Protein AF-C9A7L5-F1 (afdb_monomer)

Mean predicted aligned error: 5.77 Å

pLDDT: mean 88.62, std 13.52, range [36.41, 98.12]

Organism: NCBI:txid565655

Structure (mmCIF, N/CA/C/O backbone):
data_AF-C9A7L5-F1
#
_entry.id   AF-C9A7L5-F1
#
loop_
_atom_site.group_PDB
_atom_site.id
_atom_site.type_symbol
_atom_site.label_atom_id
_atom_site.label_alt_id
_atom_site.label_comp_id
_atom_site.label_asym_id
_atom_site.label_entity_id
_atom_site.label_seq_id
_atom_site.pdbx_PDB_ins_code
_atom_site.Cartn_x
_atom_site.Cartn_y
_atom_site.Cartn_z
_atom_site.occupancy
_atom_site.B_iso_or_equiv
_atom_site.auth_seq_id
_atom_site.auth_comp_id
_atom_site.auth_asym_id
_atom_site.auth_atom_id
_atom_site.pdbx_PDB_model_num
ATOM 1 N N . MET A 1 1 ? 34.795 -0.415 -15.753 1.00 44.56 1 MET A N 1
ATOM 2 C CA . MET A 1 1 ? 33.541 0.348 -15.902 1.00 44.56 1 MET A CA 1
ATOM 3 C C . MET A 1 1 ? 32.866 0.374 -14.546 1.00 44.56 1 MET A C 1
ATOM 5 O O . MET A 1 1 ? 32.638 -0.695 -13.999 1.00 44.56 1 MET A O 1
ATOM 9 N N . LEU A 1 2 ? 32.650 1.555 -13.963 1.00 45.19 2 LEU A N 1
ATOM 10 C CA . LEU A 1 2 ? 31.805 1.682 -12.774 1.00 45.19 2 LEU A CA 1
ATOM 11 C C . LEU A 1 2 ? 30.365 1.428 -13.227 1.00 45.19 2 LEU A C 1
ATOM 13 O O . LEU A 1 2 ? 29.846 2.186 -14.036 1.00 45.19 2 LEU A O 1
ATOM 17 N N . GLN A 1 3 ? 29.769 0.327 -12.772 1.00 53.31 3 GLN A N 1
ATOM 18 C CA . GLN A 1 3 ? 28.349 0.057 -12.981 1.00 53.31 3 GLN A CA 1
ATOM 19 C C . GLN A 1 3 ? 27.554 1.039 -12.121 1.00 53.31 3 GLN A C 1
ATOM 21 O O . GLN A 1 3 ? 27.543 0.937 -10.892 1.00 53.31 3 GLN A O 1
ATOM 26 N N . THR A 1 4 ? 26.930 2.023 -12.757 1.00 58.59 4 THR A N 1
ATOM 27 C CA . THR A 1 4 ? 26.018 2.941 -12.082 1.00 58.59 4 THR A CA 1
ATOM 28 C C . THR A 1 4 ? 24.679 2.231 -11.947 1.00 58.59 4 THR A C 1
ATOM 30 O O . THR A 1 4 ? 23.991 2.019 -12.936 1.00 58.59 4 THR A O 1
ATOM 33 N N . ARG A 1 5 ? 24.328 1.806 -10.730 1.00 66.19 5 ARG A N 1
ATOM 34 C CA . ARG A 1 5 ? 22.991 1.266 -10.451 1.00 66.19 5 ARG A CA 1
ATOM 35 C C . ARG A 1 5 ? 21.957 2.370 -10.655 1.00 66.19 5 ARG A C 1
ATOM 37 O O . ARG A 1 5 ? 22.176 3.485 -10.175 1.00 66.19 5 ARG A O 1
ATOM 44 N N . ILE A 1 6 ? 20.825 2.043 -11.276 1.00 72.00 6 ILE A N 1
ATOM 45 C CA . ILE A 1 6 ? 19.675 2.951 -11.321 1.00 72.00 6 ILE A CA 1
ATOM 46 C C . ILE A 1 6 ? 19.245 3.261 -9.879 1.00 72.00 6 ILE A C 1
ATOM 48 O O . ILE A 1 6 ? 19.085 2.360 -9.049 1.00 72.00 6 ILE A O 1
ATOM 52 N N . ASN A 1 7 ? 19.121 4.550 -9.560 1.00 74.19 7 ASN A N 1
ATOM 53 C CA . ASN A 1 7 ? 18.724 5.018 -8.239 1.00 74.19 7 ASN A CA 1
ATOM 54 C C . ASN A 1 7 ? 17.249 5.431 -8.245 1.00 74.19 7 ASN A C 1
ATOM 56 O O . ASN A 1 7 ? 16.919 6.545 -8.639 1.00 74.19 7 ASN A O 1
ATOM 60 N N . PHE A 1 8 ? 16.390 4.560 -7.718 1.00 74.75 8 PHE A N 1
ATOM 61 C CA . PHE A 1 8 ? 14.945 4.799 -7.656 1.00 74.75 8 PHE A CA 1
ATOM 62 C C . PHE A 1 8 ? 14.485 5.683 -6.487 1.00 74.75 8 PHE A C 1
ATOM 64 O O . PHE A 1 8 ? 13.286 5.868 -6.284 1.00 74.75 8 PHE A O 1
ATOM 71 N N . SER A 1 9 ? 15.403 6.206 -5.665 1.00 67.81 9 SER A N 1
ATOM 72 C CA . SER A 1 9 ? 15.031 6.950 -4.448 1.00 67.81 9 SER A CA 1
ATOM 73 C C . SER A 1 9 ? 14.181 8.190 -4.727 1.00 67.81 9 SER A C 1
ATOM 75 O O . SER A 1 9 ? 13.268 8.454 -3.955 1.00 67.81 9 SER A O 1
ATOM 77 N N . GLY A 1 10 ? 14.424 8.895 -5.837 1.00 66.00 10 GLY A N 1
ATOM 78 C CA . GLY A 1 10 ? 13.667 10.094 -6.219 1.00 66.00 10 GLY A CA 1
ATOM 79 C C . GLY A 1 10 ? 12.304 9.824 -6.863 1.00 66.00 10 GLY A C 1
ATOM 80 O O . GLY A 1 10 ? 11.550 10.762 -7.081 1.00 66.00 10 GLY A O 1
ATOM 81 N N . GLN A 1 11 ? 11.991 8.568 -7.186 1.00 79.81 11 GLN A N 1
ATOM 82 C CA . GLN A 1 11 ? 10.751 8.187 -7.876 1.00 79.81 11 GLN A CA 1
ATOM 83 C C . GLN A 1 11 ? 9.743 7.509 -6.942 1.00 79.81 11 GLN A C 1
ATOM 85 O O . GLN A 1 11 ? 8.582 7.331 -7.290 1.00 79.81 11 GLN A O 1
ATOM 90 N N . LYS A 1 12 ? 10.176 7.128 -5.737 1.00 85.69 12 LYS A N 1
ATOM 91 C CA . LYS A 1 12 ? 9.281 6.639 -4.691 1.00 85.69 12 LYS A CA 1
ATOM 92 C C . LYS A 1 12 ? 8.593 7.840 -4.062 1.00 85.69 12 LYS A C 1
ATOM 94 O O . LYS A 1 12 ? 9.276 8.701 -3.518 1.00 85.69 12 LYS A O 1
ATOM 99 N N . ASN A 1 13 ? 7.270 7.872 -4.116 1.00 92.69 13 ASN A N 1
ATOM 100 C CA . ASN A 1 13 ? 6.437 9.003 -3.695 1.00 92.69 13 ASN A CA 1
ATOM 101 C C . ASN A 1 13 ? 5.600 8.710 -2.435 1.00 92.69 13 ASN A C 1
ATOM 103 O O . ASN A 1 13 ? 4.934 9.606 -1.931 1.00 92.69 13 ASN A O 1
ATOM 107 N N . ALA A 1 14 ? 5.650 7.486 -1.900 1.00 95.69 14 ALA A N 1
ATOM 108 C CA . ALA A 1 14 ? 4.923 7.099 -0.693 1.00 95.69 14 ALA A CA 1
ATOM 109 C C . ALA A 1 14 ? 5.776 6.229 0.238 1.00 95.69 14 ALA A C 1
ATOM 111 O O . ALA A 1 14 ? 6.844 5.718 -0.137 1.00 95.69 14 ALA A O 1
ATOM 112 N N . THR A 1 15 ? 5.284 6.040 1.460 1.00 96.00 15 THR A N 1
ATOM 113 C CA . THR A 1 15 ? 5.840 5.111 2.445 1.00 96.00 15 THR A CA 1
ATOM 114 C C . THR A 1 15 ? 4.825 4.022 2.752 1.00 96.00 15 THR A C 1
ATOM 116 O O . THR A 1 15 ? 3.686 4.302 3.111 1.00 96.00 15 THR A O 1
ATOM 119 N N . MET A 1 16 ? 5.255 2.764 2.667 1.00 96.94 16 MET A N 1
ATOM 120 C CA . MET A 1 16 ? 4.502 1.642 3.213 1.00 96.94 16 MET A CA 1
ATOM 121 C C . MET A 1 16 ? 4.956 1.388 4.651 1.00 96.94 16 MET A C 1
ATOM 123 O O . MET A 1 16 ? 6.113 1.022 4.881 1.00 96.94 16 MET A O 1
ATOM 127 N N . LEU A 1 17 ? 4.046 1.564 5.605 1.00 97.56 17 LEU A N 1
ATOM 128 C CA . LEU A 1 17 ? 4.220 1.238 7.016 1.00 97.56 17 LEU A CA 1
ATOM 129 C C . LEU A 1 17 ? 3.598 -0.124 7.316 1.00 97.56 17 LEU A C 1
ATOM 131 O O . LEU A 1 17 ? 2.382 -0.283 7.273 1.00 97.56 17 LEU A O 1
ATOM 135 N N . THR A 1 18 ? 4.418 -1.110 7.664 1.00 97.62 18 THR A N 1
ATOM 136 C CA . THR A 1 18 ? 3.933 -2.396 8.175 1.00 97.62 18 THR A CA 1
ATOM 137 C C . THR A 1 18 ? 3.841 -2.307 9.692 1.00 97.62 18 THR A C 1
ATOM 139 O O . THR A 1 18 ? 4.867 -2.249 10.374 1.00 97.62 18 THR A O 1
ATOM 142 N N . VAL A 1 19 ? 2.616 -2.286 10.215 1.00 98.12 19 VAL A N 1
ATOM 143 C CA . VAL A 1 19 ? 2.301 -2.113 11.636 1.00 98.12 19 VAL A CA 1
ATOM 144 C C . VAL A 1 19 ? 1.793 -3.428 12.205 1.00 98.12 19 VAL A C 1
ATOM 146 O O . VAL A 1 19 ? 0.826 -4.005 11.706 1.00 98.12 19 VAL A O 1
ATOM 149 N N . ARG A 1 20 ? 2.422 -3.885 13.287 1.00 98.06 20 ARG A N 1
ATOM 150 C CA . ARG A 1 20 ? 1.998 -5.062 14.043 1.00 98.06 20 ARG A CA 1
ATOM 151 C C . ARG A 1 20 ? 1.413 -4.616 15.376 1.00 98.06 20 ARG A C 1
ATOM 153 O O . ARG A 1 20 ? 2.062 -3.893 16.134 1.00 98.06 20 ARG A O 1
ATOM 160 N N . PHE A 1 21 ? 0.201 -5.060 15.672 1.00 97.75 21 PHE A N 1
ATOM 161 C CA . PHE A 1 21 ? -0.548 -4.636 16.851 1.00 97.75 21 PHE A CA 1
ATOM 162 C C . PHE A 1 21 ? -1.319 -5.802 17.465 1.00 97.75 21 PHE A C 1
ATOM 164 O O . PHE A 1 21 ? -1.676 -6.763 16.786 1.00 97.75 21 PHE A O 1
ATOM 171 N N . PHE A 1 22 ? -1.580 -5.721 18.761 1.00 97.56 22 PHE A N 1
ATOM 172 C CA . PHE A 1 22 ? -2.492 -6.617 19.456 1.00 97.56 22 PHE A CA 1
ATOM 173 C C . PHE A 1 22 ? -3.899 -6.017 19.445 1.00 97.56 22 PHE A C 1
ATOM 175 O O . PHE A 1 22 ? -4.066 -4.856 19.815 1.00 97.56 22 PHE A O 1
ATOM 182 N N . SER A 1 23 ? -4.904 -6.785 19.026 1.00 95.94 23 SER A N 1
ATOM 183 C CA . SER A 1 23 ? -6.311 -6.387 19.107 1.00 95.94 23 SER A CA 1
ATOM 184 C C . SER A 1 23 ? -6.955 -7.002 20.341 1.00 95.94 23 SER A C 1
ATOM 186 O O . SER A 1 23 ? -7.025 -8.227 20.451 1.00 95.94 23 SER A O 1
ATOM 188 N N . ASN A 1 24 ? -7.477 -6.164 21.240 1.00 93.00 24 ASN A N 1
ATOM 189 C CA . ASN A 1 24 ? -8.191 -6.641 22.427 1.00 93.00 24 ASN A CA 1
ATOM 190 C C . ASN A 1 24 ? -9.518 -7.316 22.042 1.00 93.00 24 ASN A C 1
ATOM 192 O O . ASN A 1 24 ? -9.919 -8.288 22.675 1.00 93.00 24 ASN A O 1
ATOM 196 N N . LYS A 1 25 ? -10.158 -6.849 20.960 1.00 91.19 25 LYS A N 1
ATOM 197 C CA . LYS A 1 25 ? -11.437 -7.374 20.457 1.00 91.19 25 LYS A CA 1
ATOM 198 C C . LYS A 1 25 ? -11.343 -8.833 20.024 1.00 91.19 25 LYS A C 1
ATOM 200 O O . LYS A 1 25 ? -12.218 -9.631 20.340 1.00 91.19 25 LYS A O 1
ATOM 205 N N . THR A 1 26 ? -10.288 -9.179 19.289 1.00 92.44 26 THR A N 1
ATOM 206 C CA . THR A 1 26 ? -10.071 -10.544 18.784 1.00 92.44 26 THR A CA 1
ATOM 207 C C . THR A 1 26 ? -9.040 -11.321 19.600 1.00 92.44 26 THR A C 1
ATOM 209 O O . THR A 1 26 ? -8.752 -12.468 19.269 1.00 92.44 26 THR 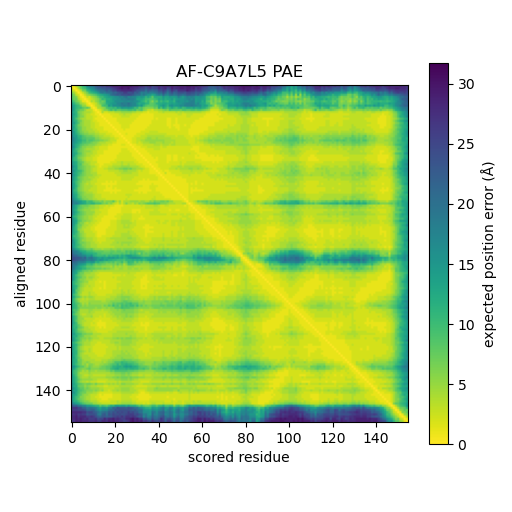A O 1
ATOM 212 N N . ASN A 1 27 ? -8.467 -10.706 20.641 1.00 95.06 27 ASN A N 1
ATOM 213 C CA . ASN A 1 27 ? -7.434 -11.270 21.510 1.00 95.06 27 ASN A CA 1
ATOM 214 C C . ASN A 1 27 ? -6.266 -11.908 20.727 1.00 95.06 27 ASN A C 1
ATOM 216 O O . ASN A 1 27 ? -5.846 -13.031 21.008 1.00 95.06 27 ASN A O 1
ATOM 220 N N . THR A 1 28 ? -5.772 -11.218 19.694 1.00 97.06 28 THR A N 1
ATOM 221 C CA . THR A 1 28 ? -4.725 -11.743 18.801 1.00 97.06 28 THR A CA 1
ATOM 222 C C . THR A 1 28 ? -3.807 -10.644 18.279 1.00 97.06 28 THR A C 1
ATOM 224 O O . THR A 1 28 ? -4.149 -9.460 18.316 1.00 97.06 28 THR A O 1
ATOM 227 N N . ILE A 1 29 ? -2.642 -11.041 17.767 1.00 97.19 29 ILE A N 1
ATOM 228 C CA . ILE A 1 29 ? -1.705 -10.137 17.099 1.00 97.19 29 ILE A CA 1
ATOM 229 C C . ILE A 1 29 ? -1.999 -10.132 15.601 1.00 97.19 29 ILE A C 1
ATOM 231 O O . ILE A 1 29 ? -2.031 -11.185 14.967 1.00 97.19 29 ILE A O 1
ATOM 235 N N . LEU A 1 30 ? -2.166 -8.938 15.044 1.00 96.56 30 LEU A N 1
ATOM 236 C CA . LEU A 1 30 ? -2.440 -8.693 13.634 1.00 96.56 30 LEU A CA 1
ATOM 237 C C . LEU A 1 30 ? -1.337 -7.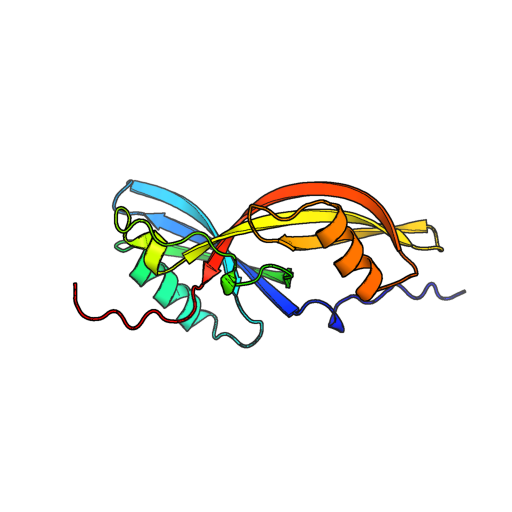828 13.015 1.00 96.56 30 LEU A C 1
ATOM 239 O O . LEU A 1 30 ? -0.601 -7.128 13.715 1.00 96.56 30 LEU A O 1
ATOM 243 N N . GLU A 1 31 ? -1.237 -7.888 11.690 1.00 96.50 31 GLU A N 1
ATOM 244 C CA . GLU A 1 31 ? -0.361 -7.046 10.877 1.00 96.50 31 GLU A CA 1
ATOM 245 C C . GLU A 1 31 ? -1.186 -6.338 9.797 1.00 96.50 31 GLU A C 1
ATOM 247 O O . GLU A 1 31 ? -2.063 -6.940 9.163 1.00 96.50 31 GLU A O 1
ATOM 252 N N . ARG A 1 32 ? -0.899 -5.052 9.589 1.00 96.31 32 ARG A N 1
ATOM 253 C CA . ARG A 1 32 ? -1.472 -4.247 8.507 1.00 96.31 32 ARG A CA 1
ATOM 254 C C . ARG A 1 32 ? -0.405 -3.420 7.813 1.00 96.31 32 ARG A C 1
ATOM 256 O O . ARG A 1 32 ? 0.537 -2.956 8.451 1.00 96.31 32 ARG A O 1
ATOM 263 N N . ASN A 1 33 ? -0.570 -3.243 6.506 1.00 97.94 33 ASN A N 1
ATOM 264 C CA . ASN A 1 33 ? 0.285 -2.391 5.688 1.00 97.94 33 ASN A CA 1
ATOM 265 C C . ASN A 1 33 ? -0.488 -1.116 5.371 1.00 97.94 33 ASN A C 1
ATOM 267 O O . ASN A 1 33 ? -1.558 -1.186 4.776 1.00 97.94 33 ASN A O 1
ATOM 271 N N . LEU A 1 34 ? 0.047 0.026 5.775 1.00 97.69 34 LEU A N 1
ATOM 272 C CA . LEU A 1 34 ? -0.540 1.336 5.531 1.00 97.69 34 LEU A CA 1
ATOM 273 C C . LEU A 1 34 ? 0.285 2.060 4.478 1.00 97.69 34 LEU A C 1
ATOM 275 O O . LEU A 1 34 ? 1.513 2.041 4.552 1.00 97.69 34 LEU A O 1
ATOM 279 N N . ILE A 1 35 ? -0.378 2.704 3.531 1.00 97.38 35 ILE A N 1
ATOM 280 C CA . ILE A 1 35 ? 0.245 3.565 2.531 1.00 97.38 35 ILE A CA 1
ATOM 281 C C . ILE A 1 35 ? -0.010 5.002 2.949 1.00 97.38 35 ILE A C 1
ATOM 283 O O . ILE A 1 35 ? -1.159 5.417 3.106 1.00 97.38 35 ILE A O 1
ATOM 287 N N . VAL A 1 36 ? 1.078 5.726 3.186 1.00 95.56 36 VAL A N 1
ATOM 288 C CA . VAL A 1 36 ? 1.062 7.095 3.703 1.00 95.56 36 VAL A CA 1
ATOM 289 C C . VAL A 1 36 ? 2.005 7.980 2.908 1.00 95.56 36 VAL A C 1
ATOM 291 O O . VAL A 1 36 ? 2.930 7.484 2.246 1.00 95.56 36 VAL A O 1
ATOM 294 N N . ASP A 1 37 ? 1.779 9.285 2.984 1.00 93.25 37 ASP A N 1
ATOM 295 C CA . ASP A 1 37 ? 2.632 10.252 2.312 1.00 93.25 37 ASP A CA 1
ATOM 296 C C . ASP A 1 37 ? 4.004 10.279 3.019 1.00 93.25 37 ASP A C 1
ATOM 298 O O . ASP A 1 37 ? 4.134 9.963 4.203 1.00 93.25 37 ASP A O 1
ATOM 302 N N . GLN A 1 38 ? 5.083 10.591 2.296 1.00 91.19 38 GLN A N 1
ATOM 303 C CA . GLN A 1 38 ? 6.442 10.518 2.869 1.00 91.19 38 GLN A CA 1
ATOM 304 C C . GLN A 1 38 ? 6.696 11.534 3.985 1.00 91.19 38 GLN A C 1
ATOM 306 O O . GLN A 1 38 ? 7.529 11.290 4.858 1.00 91.19 38 GLN A O 1
ATOM 311 N N . GLU A 1 39 ? 5.956 12.638 3.947 1.00 90.44 39 GLU A N 1
ATOM 312 C CA . GLU A 1 39 ? 6.029 13.728 4.916 1.00 90.44 39 GLU A CA 1
ATOM 313 C C . GLU A 1 39 ? 5.078 13.525 6.105 1.00 90.44 39 GLU A C 1
ATOM 315 O O . GLU A 1 39 ? 5.106 14.319 7.046 1.00 90.44 39 GLU A O 1
ATOM 320 N N . ASP A 1 40 ? 4.244 12.476 6.088 1.00 91.50 40 ASP A N 1
ATOM 321 C CA . ASP A 1 40 ? 3.321 12.206 7.187 1.00 91.50 40 ASP A CA 1
ATOM 322 C C . ASP A 1 40 ? 4.088 11.907 8.480 1.00 91.50 40 ASP A C 1
ATOM 324 O O . ASP A 1 40 ? 5.007 11.077 8.536 1.00 91.50 40 ASP A O 1
ATOM 328 N N . ASP A 1 41 ? 3.660 12.555 9.566 1.00 93.25 41 ASP A N 1
ATOM 329 C CA . ASP A 1 41 ? 4.171 12.238 10.889 1.00 93.25 41 ASP A CA 1
ATOM 330 C C . ASP A 1 41 ? 3.752 10.818 11.286 1.00 93.25 41 ASP A C 1
ATOM 332 O O . ASP A 1 41 ? 2.571 10.468 11.363 1.00 93.25 41 ASP A O 1
ATOM 336 N N . ARG A 1 42 ? 4.755 9.990 11.583 1.00 92.69 42 ARG A N 1
ATOM 337 C CA . ARG A 1 42 ? 4.548 8.568 11.866 1.00 92.69 42 ARG A CA 1
ATOM 338 C C . ARG A 1 42 ? 3.662 8.354 13.085 1.00 92.69 42 ARG A C 1
ATOM 340 O O . ARG A 1 42 ? 2.846 7.439 13.061 1.00 92.69 42 ARG A O 1
ATOM 347 N N . GLN A 1 43 ? 3.813 9.155 14.141 1.00 94.06 43 GLN A N 1
ATOM 348 C CA . GLN A 1 43 ? 3.002 8.976 15.346 1.00 94.06 43 GLN A CA 1
ATOM 349 C C . GLN A 1 43 ? 1.534 9.294 15.054 1.00 94.06 43 GLN A C 1
ATOM 351 O O . GLN A 1 43 ? 0.663 8.502 15.400 1.00 94.06 43 GLN A O 1
ATOM 356 N N . SER A 1 44 ? 1.278 10.370 14.314 1.00 94.19 44 SER A N 1
ATOM 357 C CA . SER A 1 44 ? -0.064 10.769 13.883 1.00 94.19 44 SER A CA 1
ATOM 358 C C . SER A 1 44 ? -0.755 9.685 13.046 1.00 94.19 44 SER A C 1
ATOM 360 O O . SER A 1 44 ? -1.933 9.396 13.253 1.00 94.19 44 SER A O 1
ATOM 362 N N . VAL A 1 45 ? -0.023 9.015 12.146 1.00 95.19 45 VAL A N 1
ATOM 363 C CA . VAL A 1 45 ? -0.541 7.863 11.381 1.00 95.19 45 VAL A CA 1
ATOM 364 C C . VAL A 1 45 ? -0.919 6.697 12.299 1.00 95.19 45 VAL A C 1
ATOM 366 O O . VAL A 1 45 ? -1.966 6.071 12.120 1.00 95.19 45 VAL A O 1
ATOM 369 N N . LEU A 1 46 ? -0.063 6.372 13.269 1.00 95.88 46 LEU A N 1
ATOM 370 C CA . LEU A 1 46 ? -0.293 5.273 14.208 1.00 95.88 46 LEU A CA 1
ATOM 371 C C . LEU A 1 46 ? -1.481 5.559 15.137 1.00 95.88 46 LEU A C 1
ATOM 373 O O . LEU A 1 46 ? -2.279 4.656 15.398 1.00 95.88 46 LEU A O 1
ATOM 377 N N . ASP A 1 47 ? -1.634 6.806 15.574 1.00 94.06 47 ASP A N 1
ATOM 378 C CA . ASP A 1 47 ? -2.773 7.253 16.375 1.00 94.06 47 ASP A CA 1
ATOM 379 C C . ASP A 1 47 ? -4.074 7.161 15.562 1.00 94.06 47 ASP A C 1
ATOM 381 O O . ASP A 1 47 ? -5.065 6.610 16.046 1.00 94.06 47 ASP A O 1
ATOM 385 N N . TYR A 1 48 ? -4.053 7.577 14.289 1.00 94.06 48 TYR A N 1
ATOM 386 C CA . TYR A 1 48 ? -5.189 7.433 13.372 1.00 94.06 48 TYR A CA 1
ATOM 387 C C . TYR A 1 48 ? -5.564 5.960 13.132 1.00 94.06 48 TYR A C 1
ATOM 389 O O . TYR A 1 48 ? -6.744 5.595 13.149 1.00 94.06 48 TYR A O 1
ATOM 397 N N . LEU A 1 49 ? -4.574 5.069 12.980 1.00 95.06 49 LEU A N 1
ATOM 398 C CA . LEU A 1 49 ? -4.817 3.625 12.916 1.00 95.06 49 LEU A CA 1
ATOM 399 C C . LEU A 1 49 ? -5.509 3.128 14.194 1.00 95.06 49 LEU A C 1
ATOM 401 O O . LEU A 1 49 ? -6.513 2.413 14.109 1.00 95.06 49 LEU A O 1
ATOM 405 N N . ALA A 1 50 ? -4.997 3.505 15.367 1.00 93.38 50 ALA A N 1
ATOM 406 C CA . ALA A 1 50 ? -5.561 3.098 16.649 1.00 93.38 50 ALA A CA 1
ATOM 407 C C . ALA A 1 50 ? -6.998 3.601 16.838 1.00 93.38 50 ALA A C 1
ATOM 409 O O . ALA A 1 50 ? -7.854 2.836 17.291 1.00 93.38 50 ALA A O 1
ATOM 410 N N . GLU A 1 51 ? -7.286 4.834 16.424 1.00 91.69 51 GLU A N 1
ATOM 411 C CA . GLU A 1 51 ? -8.633 5.404 16.436 1.00 91.69 51 GLU A CA 1
ATOM 412 C C . GLU A 1 51 ? -9.587 4.651 15.495 1.00 91.69 51 GLU A C 1
ATOM 414 O O . GLU A 1 51 ? -10.722 4.340 15.878 1.00 91.69 51 GLU A O 1
ATOM 419 N N . SER A 1 52 ? -9.123 4.324 14.284 1.00 92.12 52 SER A N 1
ATOM 420 C CA . SER A 1 52 ? -9.931 3.651 13.262 1.00 92.12 52 SER A CA 1
ATOM 421 C C . SER A 1 52 ? -10.332 2.225 13.666 1.00 92.12 52 SER A C 1
ATOM 423 O O . SER A 1 52 ? -11.489 1.831 13.495 1.00 92.12 52 SER A O 1
ATOM 425 N N . LEU A 1 53 ? -9.404 1.455 14.246 1.00 91.19 53 LEU A N 1
ATOM 426 C CA . LEU A 1 53 ? -9.631 0.065 14.656 1.00 91.19 53 LEU A CA 1
ATOM 427 C C . LEU A 1 53 ? -10.293 -0.033 16.036 1.00 91.19 53 LEU A C 1
ATOM 429 O O . LEU A 1 53 ? -11.153 -0.897 16.253 1.00 91.19 53 LEU A O 1
ATOM 433 N N . GLY A 1 54 ? -9.924 0.865 16.952 1.00 88.25 54 GLY A N 1
ATOM 434 C CA . GLY A 1 54 ? -10.335 0.874 18.353 1.00 88.25 54 GLY A CA 1
ATOM 435 C C . GLY A 1 54 ? -9.792 -0.314 19.156 1.00 88.25 54 GLY A C 1
ATOM 436 O O . GLY A 1 54 ? -9.763 -1.446 18.677 1.00 88.25 54 GLY A O 1
ATOM 437 N N . GLU A 1 55 ? -9.426 -0.067 20.416 1.00 87.94 55 GLU A N 1
ATOM 438 C CA . GLU A 1 55 ? -8.969 -1.099 21.367 1.00 87.94 55 GLU A CA 1
ATOM 439 C C . GLU A 1 55 ? -7.805 -1.965 20.841 1.00 87.94 55 GLU A C 1
ATOM 441 O O . GLU A 1 55 ? -7.810 -3.197 20.959 1.00 87.94 55 GLU A O 1
ATOM 446 N N . ILE A 1 56 ? -6.797 -1.316 20.253 1.00 95.50 56 ILE A N 1
ATOM 447 C CA . ILE A 1 56 ? -5.551 -1.966 19.839 1.00 95.50 56 ILE A CA 1
ATOM 448 C C . ILE A 1 56 ? -4.352 -1.431 20.624 1.00 95.50 56 ILE A C 1
ATOM 450 O O . ILE A 1 56 ? -4.349 -0.285 21.062 1.00 95.50 56 ILE A O 1
ATOM 454 N N . ASN A 1 57 ? -3.313 -2.256 20.741 1.00 95.81 57 ASN A N 1
ATOM 455 C CA . ASN A 1 57 ? -2.007 -1.875 21.273 1.00 95.81 57 ASN A CA 1
ATOM 456 C C . ASN A 1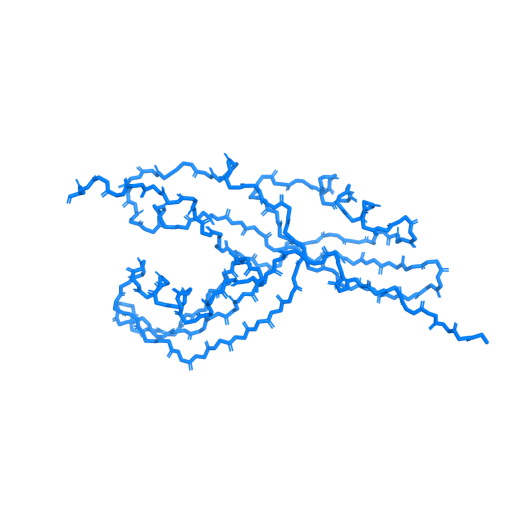 57 ? -0.945 -2.089 20.193 1.00 95.81 57 ASN A C 1
ATOM 458 O O . ASN A 1 57 ? -0.710 -3.223 19.767 1.00 95.81 57 ASN A O 1
ATOM 462 N N . ILE A 1 58 ? -0.302 -1.015 19.741 1.00 97.06 58 ILE A N 1
ATOM 463 C CA . ILE A 1 58 ? 0.755 -1.093 18.728 1.00 97.06 58 ILE A CA 1
ATOM 464 C C . ILE A 1 58 ? 2.011 -1.689 19.367 1.00 97.06 58 ILE A C 1
ATOM 466 O O . ILE A 1 58 ? 2.455 -1.232 20.416 1.00 97.06 58 ILE A O 1
ATOM 470 N N . LEU A 1 59 ? 2.568 -2.731 18.744 1.00 97.19 59 LEU A N 1
ATOM 471 C CA . LEU A 1 59 ? 3.722 -3.468 19.271 1.00 97.19 59 LEU A CA 1
ATOM 472 C C . LEU A 1 59 ? 5.018 -3.049 18.579 1.00 97.19 59 LEU A C 1
ATOM 474 O O . LEU A 1 59 ? 6.040 -2.849 19.226 1.00 97.19 59 LEU A O 1
ATOM 478 N N . GLN A 1 60 ? 4.979 -2.958 17.250 1.00 96.69 60 GLN A N 1
ATOM 479 C CA . GLN A 1 60 ? 6.115 -2.576 16.418 1.00 96.69 60 GLN A CA 1
ATOM 480 C C . GLN A 1 60 ? 5.627 -2.079 15.059 1.00 96.69 60 GLN A C 1
ATOM 482 O O . GLN A 1 60 ? 4.544 -2.453 14.600 1.00 96.69 60 GLN A O 1
ATOM 487 N N . TYR A 1 61 ? 6.462 -1.302 14.381 1.00 96.62 61 TYR A N 1
ATOM 488 C CA . TYR A 1 61 ? 6.260 -0.960 12.982 1.00 96.62 61 TYR A CA 1
ATOM 489 C C . TYR A 1 61 ? 7.589 -0.944 12.227 1.00 96.62 61 TYR A C 1
ATOM 491 O O . TYR A 1 61 ? 8.661 -0.790 12.812 1.00 96.62 61 TYR A O 1
ATOM 499 N N . SER A 1 62 ? 7.506 -1.111 10.913 1.00 96.38 62 SER A N 1
ATOM 500 C CA . SER A 1 62 ? 8.617 -0.925 9.980 1.00 96.38 62 SER A CA 1
ATOM 501 C C . SER A 1 62 ? 8.138 -0.133 8.769 1.00 96.38 62 SER A C 1
ATOM 503 O O . SER A 1 62 ? 6.937 -0.068 8.509 1.00 96.38 62 SER A O 1
ATOM 505 N N . SER A 1 63 ? 9.062 0.490 8.042 1.00 95.44 63 SER A N 1
ATOM 506 C CA . SER A 1 63 ? 8.744 1.367 6.916 1.00 95.44 63 SER A CA 1
ATOM 507 C C . SER A 1 63 ? 9.621 1.070 5.712 1.00 95.44 63 SER A C 1
ATOM 509 O O . SER A 1 63 ? 10.823 0.843 5.867 1.00 95.44 63 SER A O 1
ATOM 511 N N . LYS A 1 64 ? 9.058 1.176 4.510 1.00 93.75 64 LYS A N 1
ATOM 512 C CA . LYS A 1 64 ? 9.826 1.183 3.262 1.00 93.75 64 LYS A CA 1
ATOM 513 C C . LYS A 1 64 ? 9.237 2.192 2.280 1.00 93.75 64 LYS A C 1
ATOM 515 O O . LYS A 1 64 ? 8.019 2.315 2.182 1.00 93.75 64 LYS A O 1
ATOM 520 N N . ASN A 1 65 ? 10.090 2.865 1.515 1.00 95.00 65 ASN A N 1
ATOM 521 C CA . ASN A 1 65 ? 9.625 3.754 0.452 1.00 95.00 65 ASN A CA 1
ATOM 522 C C . ASN A 1 65 ? 9.152 2.911 -0.741 1.00 95.00 65 ASN A C 1
ATOM 524 O O . ASN A 1 65 ? 9.841 1.957 -1.143 1.00 95.00 65 ASN A O 1
ATOM 528 N N . VAL A 1 66 ? 8.013 3.284 -1.314 1.00 95.62 66 VAL A N 1
ATOM 529 C CA . VAL A 1 66 ? 7.336 2.588 -2.419 1.00 95.62 66 VAL A CA 1
ATOM 530 C C . VAL A 1 66 ? 6.906 3.582 -3.496 1.00 95.62 66 VAL A C 1
ATOM 532 O O . VAL A 1 66 ? 6.858 4.789 -3.248 1.00 95.62 66 VAL A O 1
ATOM 535 N N . LEU A 1 67 ? 6.613 3.070 -4.688 1.00 95.62 67 LEU A N 1
ATOM 536 C CA . LEU A 1 67 ? 5.881 3.819 -5.701 1.00 95.62 67 LEU A CA 1
ATOM 537 C C . LEU A 1 67 ? 4.387 3.612 -5.453 1.00 95.62 67 LEU A C 1
ATOM 539 O O . LEU A 1 67 ? 3.929 2.477 -5.418 1.00 95.62 67 LEU A O 1
ATOM 543 N N . CYS A 1 68 ? 3.630 4.683 -5.277 1.00 96.19 68 CYS A N 1
ATOM 544 C CA . CYS A 1 68 ? 2.180 4.648 -5.186 1.00 96.19 68 CYS A CA 1
ATOM 545 C C . CYS A 1 68 ? 1.582 5.294 -6.429 1.00 96.19 68 CYS A C 1
ATOM 547 O O . CYS A 1 68 ? 1.812 6.476 -6.689 1.00 96.19 68 CYS A O 1
ATOM 549 N N . ILE A 1 69 ? 0.817 4.499 -7.169 1.00 96.56 69 ILE A N 1
ATOM 550 C CA . ILE A 1 69 ? -0.000 4.933 -8.305 1.00 96.56 69 ILE A CA 1
ATOM 551 C C . ILE A 1 69 ? -1.496 4.842 -8.000 1.00 96.56 69 ILE A C 1
ATOM 553 O O . ILE A 1 69 ? -2.310 5.248 -8.817 1.00 96.56 69 ILE A O 1
ATOM 557 N N . ALA A 1 70 ? -1.859 4.329 -6.821 1.00 96.38 70 ALA A N 1
ATOM 558 C CA . ALA A 1 70 ? -3.237 4.293 -6.370 1.00 96.38 70 ALA A CA 1
ATOM 559 C C . ALA A 1 70 ? -3.799 5.712 -6.204 1.00 96.38 70 ALA A C 1
ATOM 561 O O . ALA A 1 70 ? -3.207 6.563 -5.532 1.00 96.38 70 ALA A O 1
ATOM 562 N N . GLU A 1 71 ? -4.981 5.944 -6.765 1.00 93.75 71 GLU A N 1
ATOM 563 C CA . GLU A 1 71 ? -5.703 7.204 -6.646 1.00 93.75 71 GLU A CA 1
ATOM 564 C C . GLU A 1 71 ? -6.798 7.096 -5.582 1.00 93.75 71 GLU A C 1
ATOM 566 O O . GLU A 1 71 ? -7.613 6.168 -5.586 1.00 93.75 71 GLU A O 1
ATOM 571 N N . ARG A 1 72 ? -6.869 8.088 -4.684 1.00 92.00 72 ARG A N 1
ATOM 572 C CA . ARG A 1 72 ? -7.891 8.139 -3.620 1.00 92.00 72 ARG A CA 1
ATOM 573 C C . ARG A 1 72 ? -9.317 8.260 -4.176 1.00 92.00 72 ARG A C 1
ATOM 575 O O . ARG A 1 72 ? -10.254 7.744 -3.574 1.00 92.00 72 ARG A O 1
ATOM 582 N N . SER A 1 73 ? -9.477 8.892 -5.338 1.00 90.69 73 SER A N 1
ATOM 583 C CA . SER A 1 73 ? -10.742 9.030 -6.079 1.00 90.69 73 SER A CA 1
ATOM 584 C C . SER A 1 73 ? -11.306 7.702 -6.601 1.00 90.69 73 SER A C 1
ATOM 586 O O . SER A 1 73 ? -12.514 7.609 -6.824 1.00 90.69 73 SER A O 1
ATOM 588 N N . ARG A 1 74 ? -10.445 6.695 -6.800 1.00 93.38 74 ARG A N 1
ATOM 589 C CA . ARG A 1 74 ? -10.790 5.358 -7.309 1.00 93.38 74 ARG A CA 1
ATOM 590 C C . ARG A 1 74 ? -11.036 4.330 -6.208 1.00 93.38 74 ARG A C 1
ATOM 592 O O . ARG A 1 74 ? -11.420 3.206 -6.511 1.00 93.38 74 ARG A O 1
ATOM 599 N N . LEU A 1 75 ? -10.835 4.699 -4.943 1.00 91.69 75 LEU A N 1
ATOM 600 C CA . LEU A 1 75 ? -11.163 3.823 -3.821 1.00 91.69 75 LEU A CA 1
ATOM 601 C C . LEU A 1 75 ? -12.658 3.499 -3.836 1.00 91.69 75 LEU A C 1
ATOM 603 O O . LEU A 1 75 ? -13.501 4.360 -4.115 1.00 91.69 75 LEU A O 1
ATOM 607 N N . GLU A 1 76 ? -12.992 2.263 -3.482 1.00 86.06 76 GLU A N 1
ATOM 608 C CA . GLU A 1 76 ? -14.364 1.800 -3.325 1.00 86.06 76 GLU A CA 1
ATOM 609 C C . GLU A 1 76 ? -15.150 2.752 -2.417 1.00 86.06 76 GLU A C 1
ATOM 611 O O . GLU A 1 76 ? -14.596 3.364 -1.508 1.00 86.06 76 GLU A O 1
ATOM 616 N N . LYS A 1 77 ? -16.450 2.936 -2.643 1.00 82.38 77 LYS A N 1
ATOM 617 C CA . LYS A 1 77 ? -17.244 3.788 -1.746 1.00 82.38 77 LYS A CA 1
ATOM 618 C C . LYS A 1 77 ? -17.472 3.066 -0.423 1.00 82.38 77 LYS A C 1
ATOM 620 O O . LYS A 1 77 ? -17.804 1.887 -0.430 1.00 82.38 77 LYS A O 1
ATOM 625 N N . ALA A 1 78 ? -17.384 3.798 0.687 1.00 82.56 78 ALA A N 1
ATOM 626 C CA . ALA A 1 78 ? -17.77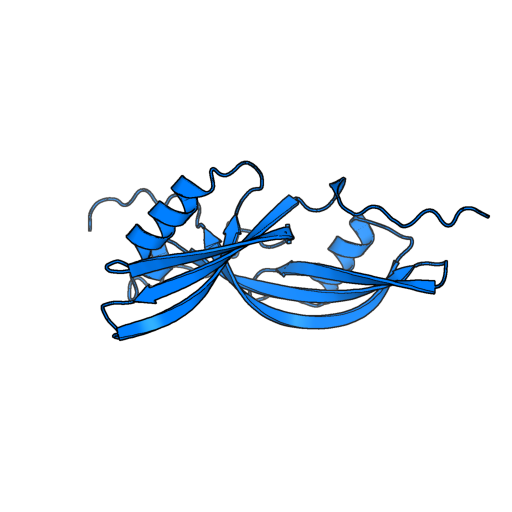3 3.271 1.989 1.00 82.56 78 ALA A CA 1
ATOM 627 C C . ALA A 1 78 ? -19.243 2.819 1.950 1.00 82.56 78 ALA A C 1
ATOM 629 O O . ALA A 1 78 ? -20.133 3.616 1.636 1.00 82.56 78 ALA A O 1
ATOM 630 N N . GLY A 1 79 ? -19.496 1.546 2.251 1.00 72.38 79 GLY A N 1
ATOM 631 C CA . GLY A 1 79 ? -20.823 0.931 2.217 1.00 72.38 79 GLY A CA 1
ATOM 632 C C . GLY A 1 79 ? -21.682 1.271 3.436 1.00 72.38 79 GLY A C 1
ATOM 633 O O . GLY A 1 79 ? -22.863 0.933 3.471 1.00 72.38 79 GLY A O 1
ATOM 634 N N . GLY A 1 80 ? -21.106 1.942 4.440 1.00 68.56 80 GLY A N 1
ATOM 635 C CA . GLY A 1 80 ? -21.775 2.343 5.684 1.00 68.56 80 GLY A CA 1
ATOM 636 C C . GLY A 1 80 ? -21.950 1.206 6.697 1.00 68.56 80 GLY A C 1
ATOM 637 O O . GLY A 1 80 ? -22.382 1.441 7.823 1.00 68.56 80 GLY A O 1
ATOM 638 N N . THR A 1 81 ? -21.601 -0.026 6.325 1.00 70.75 81 THR A N 1
ATOM 639 C CA . THR A 1 81 ? -21.721 -1.229 7.161 1.00 70.75 81 THR A CA 1
ATOM 640 C C . THR A 1 81 ? -20.548 -1.419 8.111 1.00 70.75 81 THR A C 1
ATOM 642 O O . THR A 1 81 ? -20.731 -1.913 9.227 1.00 70.75 81 THR A O 1
ATOM 645 N N . HIS A 1 82 ? -19.344 -1.016 7.706 1.00 74.12 82 HIS A N 1
ATOM 646 C CA . HIS A 1 82 ? -18.145 -1.158 8.519 1.00 74.12 82 HIS A CA 1
ATOM 647 C C . HIS A 1 82 ? -17.468 0.194 8.713 1.00 74.12 82 HIS A C 1
ATOM 649 O O . HIS A 1 82 ? -17.043 0.834 7.759 1.00 74.12 82 HIS A O 1
ATOM 655 N N . ARG A 1 83 ? -17.309 0.607 9.981 1.00 79.75 83 ARG A N 1
ATOM 656 C CA . ARG A 1 83 ? -16.675 1.884 10.350 1.00 79.75 83 ARG A CA 1
ATOM 657 C C . ARG A 1 83 ? -15.335 2.094 9.641 1.00 79.75 83 ARG A C 1
ATOM 659 O O . ARG A 1 83 ? -15.063 3.206 9.218 1.00 79.75 83 ARG A O 1
ATOM 666 N N . LEU A 1 84 ? -14.527 1.040 9.505 1.00 85.62 84 LEU A N 1
ATOM 667 C CA . LEU A 1 84 ? -13.196 1.104 8.891 1.00 85.62 84 LEU A CA 1
ATOM 668 C C . LEU A 1 84 ? -13.210 1.591 7.442 1.00 85.62 84 LEU A C 1
ATOM 670 O O . LEU A 1 84 ? -12.282 2.296 7.055 1.00 85.62 84 LEU A O 1
ATOM 674 N N . GLU A 1 85 ? -14.273 1.302 6.689 1.00 84.12 85 GLU A N 1
ATOM 675 C CA . GLU A 1 85 ? -14.428 1.747 5.299 1.00 84.12 85 GLU A CA 1
ATOM 676 C C . GLU A 1 85 ? -14.498 3.276 5.188 1.00 84.12 85 GLU A C 1
ATOM 678 O O . GLU A 1 85 ? -14.285 3.824 4.116 1.00 84.12 85 GLU A O 1
ATOM 683 N N . HIS A 1 86 ? -14.781 3.993 6.281 1.00 86.62 86 HIS A N 1
ATOM 684 C CA . HIS A 1 86 ? -14.755 5.458 6.299 1.00 86.62 86 HIS A CA 1
ATOM 685 C C . HIS A 1 86 ? -13.357 6.040 6.540 1.00 86.62 86 HIS A C 1
ATOM 687 O O . HIS A 1 86 ? -13.142 7.217 6.263 1.00 86.62 86 HIS A O 1
ATOM 693 N N . PHE A 1 87 ? -12.417 5.241 7.050 1.00 90.44 87 PHE A N 1
ATOM 694 C CA . PHE A 1 87 ? -11.056 5.680 7.380 1.00 90.44 87 PHE A CA 1
ATOM 695 C C . PHE A 1 87 ? -10.067 5.273 6.285 1.00 90.44 87 PHE A C 1
ATOM 697 O O . PHE A 1 87 ? -9.210 6.056 5.868 1.00 90.44 87 PHE A O 1
ATOM 704 N N . TRP A 1 88 ? -10.214 4.046 5.793 1.00 93.88 88 TRP A N 1
ATOM 705 C CA . TRP A 1 88 ? -9.267 3.406 4.893 1.00 93.88 88 TRP A CA 1
ATOM 706 C C . TRP A 1 88 ? -9.974 2.908 3.636 1.00 93.88 88 TRP A C 1
ATOM 708 O O . TRP A 1 88 ? -11.135 2.498 3.691 1.00 93.88 88 TRP A O 1
ATOM 718 N N . GLY A 1 89 ? -9.279 2.984 2.506 1.00 94.38 89 GLY A N 1
ATOM 719 C CA . GLY A 1 89 ? -9.641 2.256 1.297 1.00 94.38 89 GLY A CA 1
ATOM 720 C C . GLY A 1 89 ? -8.632 1.157 1.008 1.00 94.38 89 GLY A C 1
ATOM 721 O O . GLY A 1 89 ? -7.446 1.296 1.339 1.00 94.38 89 GLY A O 1
ATOM 722 N N . ASP A 1 90 ? -9.117 0.076 0.414 1.00 95.06 90 ASP A N 1
ATOM 723 C CA . ASP A 1 90 ? -8.282 -1.061 0.055 1.00 95.06 90 ASP A CA 1
ATOM 724 C C . ASP A 1 90 ? -7.448 -0.733 -1.195 1.00 95.06 90 ASP A C 1
ATOM 726 O O . ASP A 1 90 ? -7.914 -0.145 -2.172 1.00 95.06 90 ASP A O 1
ATOM 730 N N . VAL A 1 91 ? -6.166 -1.083 -1.140 1.00 97.44 91 VAL A N 1
ATOM 731 C CA . VAL A 1 91 ? -5.207 -0.976 -2.246 1.00 97.44 91 VAL A CA 1
ATOM 732 C C . VAL A 1 91 ? -4.292 -2.195 -2.219 1.00 97.44 91 VAL A C 1
ATOM 734 O O . VAL A 1 91 ? -4.135 -2.842 -1.181 1.00 97.44 91 VAL A O 1
ATOM 737 N N . ILE A 1 92 ? -3.655 -2.508 -3.342 1.00 97.88 92 ILE A N 1
ATOM 738 C CA . ILE A 1 92 ? -2.823 -3.705 -3.471 1.00 97.88 92 ILE A CA 1
ATOM 739 C C . ILE A 1 92 ? -1.367 -3.303 -3.668 1.00 97.88 92 ILE A C 1
ATOM 741 O O . ILE A 1 92 ? -1.037 -2.449 -4.493 1.00 97.88 92 ILE A O 1
ATOM 745 N N . SER A 1 93 ? -0.473 -3.921 -2.897 1.00 97.69 93 SER A N 1
ATOM 746 C CA . SER A 1 93 ? 0.958 -3.882 -3.171 1.00 97.69 93 SER A CA 1
ATOM 747 C C . SER A 1 93 ? 1.311 -4.976 -4.163 1.00 97.69 93 SER A C 1
ATOM 749 O O . SER A 1 93 ? 1.071 -6.151 -3.900 1.00 97.69 93 SER A O 1
ATOM 751 N N . TYR A 1 94 ? 1.995 -4.583 -5.225 1.00 97.81 94 TYR A N 1
ATOM 752 C CA . TYR A 1 94 ? 2.611 -5.442 -6.222 1.00 97.81 94 TYR A CA 1
ATOM 753 C C . TYR A 1 94 ? 4.128 -5.473 -6.028 1.00 97.81 94 TYR A C 1
ATOM 755 O O . TYR A 1 94 ? 4.736 -4.505 -5.541 1.00 97.81 94 TYR A O 1
ATOM 763 N N . ILE A 1 95 ? 4.741 -6.589 -6.410 1.00 96.69 95 ILE A N 1
ATOM 764 C CA . ILE A 1 95 ? 6.172 -6.653 -6.705 1.00 96.69 95 ILE A CA 1
ATOM 765 C C . ILE A 1 95 ? 6.319 -6.729 -8.220 1.00 96.69 95 ILE A C 1
ATOM 767 O O . ILE A 1 95 ? 5.737 -7.598 -8.867 1.00 96.69 95 ILE A O 1
ATOM 771 N N . VAL A 1 96 ? 7.096 -5.798 -8.766 1.00 96.56 96 VAL A N 1
ATOM 772 C CA . VAL A 1 96 ? 7.458 -5.754 -10.179 1.00 96.56 96 VAL A CA 1
ATOM 773 C C . VAL A 1 96 ? 8.929 -6.115 -10.298 1.00 96.56 96 VAL A C 1
ATOM 775 O O . VAL A 1 96 ? 9.804 -5.348 -9.886 1.00 96.56 96 VAL A O 1
ATOM 778 N N . GLU A 1 97 ? 9.195 -7.288 -10.857 1.00 96.12 97 GLU A N 1
ATOM 779 C CA . GLU A 1 97 ? 10.546 -7.759 -11.142 1.00 96.12 97 GLU A CA 1
ATOM 780 C C . GLU A 1 97 ? 11.015 -7.145 -12.458 1.00 96.12 97 GLU A C 1
ATOM 782 O O . GLU A 1 97 ? 10.379 -7.314 -13.501 1.00 96.12 97 GLU A O 1
ATOM 787 N N . CYS A 1 98 ? 12.136 -6.432 -12.425 1.00 94.25 98 CYS A N 1
ATOM 788 C CA . CYS A 1 98 ? 12.717 -5.771 -13.588 1.00 94.25 98 CYS A CA 1
ATOM 789 C C . CYS A 1 98 ? 14.185 -6.155 -13.767 1.00 94.25 98 CYS A C 1
ATOM 791 O O . CYS A 1 98 ? 14.886 -6.462 -12.802 1.00 94.25 98 CYS A O 1
ATOM 793 N N . VAL A 1 99 ? 14.676 -6.052 -14.999 1.00 94.00 99 VAL A N 1
ATOM 794 C CA . VAL A 1 99 ? 16.105 -6.103 -15.323 1.00 94.00 99 VAL A CA 1
ATOM 795 C C . VAL A 1 99 ? 16.502 -4.874 -16.127 1.00 94.00 99 VAL A C 1
ATOM 797 O O . VAL A 1 99 ? 15.775 -4.460 -17.029 1.00 94.00 99 VAL A O 1
ATOM 800 N N . ASP A 1 100 ? 17.639 -4.268 -15.798 1.00 91.31 100 ASP A N 1
ATOM 801 C CA . ASP A 1 100 ? 18.184 -3.167 -16.593 1.00 91.31 100 ASP A CA 1
ATOM 802 C C . ASP A 1 100 ? 18.987 -3.663 -17.812 1.00 91.31 100 ASP A C 1
ATOM 804 O O . ASP A 1 100 ? 19.314 -4.845 -17.952 1.00 91.31 100 ASP A O 1
ATOM 808 N N . LYS A 1 101 ? 19.373 -2.740 -18.699 1.00 87.81 101 LYS A N 1
ATOM 809 C CA . LYS A 1 101 ? 20.225 -3.036 -19.873 1.00 87.81 101 LYS A CA 1
ATOM 810 C C . LYS A 1 101 ? 21.593 -3.642 -19.515 1.00 87.81 101 LYS A C 1
ATOM 812 O O . LYS A 1 101 ? 22.246 -4.218 -20.384 1.00 87.81 101 LYS A O 1
ATOM 817 N N . SER A 1 102 ? 22.039 -3.506 -18.265 1.00 88.75 102 SER A N 1
ATOM 818 C CA . SER A 1 102 ? 23.284 -4.089 -17.749 1.00 88.75 102 SER A CA 1
ATOM 819 C C . SER A 1 102 ? 23.091 -5.490 -17.152 1.00 88.75 102 SER A C 1
ATOM 821 O O . SER A 1 102 ? 24.075 -6.100 -16.725 1.00 88.75 102 SER A O 1
ATOM 823 N N . GLY A 1 103 ? 21.861 -6.014 -17.125 1.00 88.69 103 GLY A N 1
ATOM 824 C CA . GLY A 1 103 ? 21.523 -7.312 -16.544 1.00 88.69 103 GLY A CA 1
ATOM 825 C C . GLY A 1 103 ? 21.344 -7.296 -15.022 1.00 88.69 103 GLY A C 1
ATOM 826 O O . GLY A 1 103 ? 21.359 -8.359 -14.402 1.00 88.69 103 GLY A O 1
ATOM 827 N N . ILE A 1 104 ? 21.220 -6.124 -14.391 1.00 91.25 104 ILE A N 1
ATOM 828 C CA . ILE A 1 104 ? 20.982 -6.008 -12.946 1.00 91.25 104 ILE A CA 1
ATOM 829 C C . ILE A 1 104 ? 19.485 -6.149 -12.673 1.00 91.25 104 ILE A C 1
ATOM 831 O O . ILE A 1 104 ? 18.669 -5.463 -13.284 1.00 91.25 104 ILE A O 1
ATOM 835 N N . HIS A 1 105 ? 19.145 -7.023 -11.726 1.00 92.69 105 HIS A N 1
ATOM 836 C CA . HIS A 1 105 ? 17.770 -7.273 -11.303 1.00 92.69 105 HIS A CA 1
ATOM 837 C C . HIS A 1 105 ? 1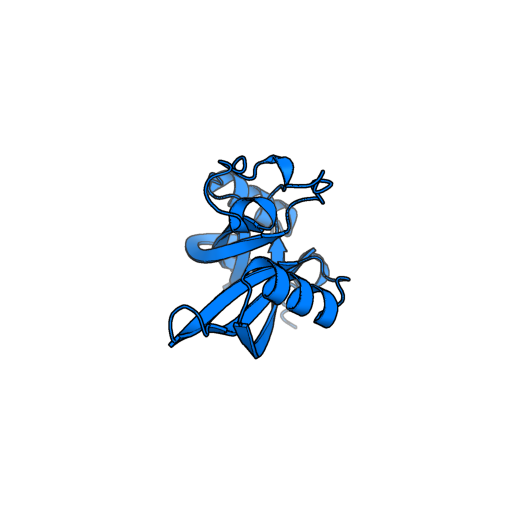7.319 -6.317 -10.195 1.00 92.69 105 HIS A C 1
ATOM 839 O O . HIS A 1 105 ? 18.092 -5.985 -9.288 1.00 92.69 105 HIS A O 1
ATOM 845 N N . TYR A 1 106 ? 16.049 -5.926 -10.258 1.00 91.56 106 TYR A N 1
ATOM 846 C CA . TYR A 1 106 ? 15.396 -5.023 -9.321 1.00 91.56 106 TYR A CA 1
ATOM 847 C C . TYR A 1 106 ? 13.997 -5.519 -8.969 1.00 91.56 106 TYR A C 1
ATOM 849 O O . TYR A 1 106 ? 13.219 -5.835 -9.865 1.00 91.56 106 TYR A O 1
ATOM 857 N N . ASP A 1 107 ? 13.663 -5.459 -7.680 1.00 93.25 107 ASP A N 1
ATOM 858 C CA . ASP A 1 107 ? 12.308 -5.702 -7.185 1.00 93.25 107 ASP A CA 1
ATOM 859 C C . ASP A 1 107 ? 11.701 -4.364 -6.766 1.00 93.25 107 ASP A C 1
ATOM 861 O O . ASP A 1 107 ? 12.109 -3.742 -5.772 1.00 93.25 107 ASP A O 1
ATOM 865 N N . LEU A 1 108 ? 10.742 -3.883 -7.552 1.00 93.25 108 LEU A N 1
ATOM 866 C CA . LEU A 1 108 ? 10.064 -2.620 -7.299 1.00 93.25 108 LEU A CA 1
ATOM 867 C C . LEU A 1 108 ? 8.734 -2.881 -6.600 1.00 93.25 108 LEU A C 1
ATOM 869 O O . LEU A 1 108 ? 7.929 -3.697 -7.032 1.00 93.25 108 LEU A O 1
ATOM 873 N N . HIS A 1 109 ? 8.496 -2.161 -5.506 1.00 95.12 109 HIS A N 1
ATOM 874 C CA . HIS A 1 109 ? 7.207 -2.180 -4.826 1.00 95.12 109 HIS A CA 1
ATOM 875 C C . HIS A 1 109 ? 6.322 -1.068 -5.369 1.00 95.12 109 HIS A C 1
ATOM 877 O O . HIS A 1 109 ? 6.636 0.112 -5.168 1.00 95.12 109 HIS A O 1
ATOM 883 N N . VAL A 1 110 ? 5.222 -1.468 -5.999 1.00 96.75 110 VAL A N 1
ATOM 884 C CA . VAL A 1 110 ? 4.214 -0.573 -6.572 1.00 96.75 110 VAL A CA 1
ATOM 885 C C . VAL A 1 110 ? 2.898 -0.771 -5.831 1.00 96.75 110 VAL A C 1
ATOM 887 O O . VAL A 1 110 ? 2.525 -1.902 -5.541 1.00 96.75 110 VAL A O 1
ATOM 890 N N . ILE A 1 111 ? 2.211 0.311 -5.488 1.00 97.88 111 ILE A N 1
ATOM 891 C CA . ILE A 1 111 ? 0.882 0.290 -4.874 1.00 97.88 111 ILE A CA 1
ATOM 892 C C . ILE A 1 111 ? -0.132 0.756 -5.913 1.00 97.88 111 ILE A C 1
ATOM 894 O O . ILE A 1 111 ? -0.048 1.905 -6.349 1.00 97.88 111 ILE A O 1
ATOM 898 N N . GLY A 1 112 ? -1.077 -0.108 -6.271 1.00 97.44 112 GLY A N 1
ATOM 899 C CA . GLY A 1 112 ? -2.185 0.191 -7.184 1.00 97.44 112 GLY A CA 1
ATOM 900 C C . GLY A 1 112 ? -3.543 0.131 -6.486 1.00 97.44 112 GLY A C 1
ATOM 901 O O . GLY A 1 112 ? -3.659 -0.394 -5.375 1.00 97.44 112 GLY A O 1
ATOM 902 N N . ASN A 1 113 ? -4.577 0.672 -7.132 1.00 97.31 113 ASN A N 1
ATOM 903 C CA . ASN A 1 113 ? -5.956 0.425 -6.712 1.00 97.31 113 ASN A CA 1
ATOM 904 C C . ASN A 1 113 ? -6.291 -1.072 -6.885 1.00 97.31 113 ASN A C 1
ATOM 906 O O . ASN A 1 113 ? -5.581 -1.803 -7.575 1.00 97.31 113 ASN A O 1
ATOM 910 N N . VAL A 1 114 ? -7.369 -1.545 -6.252 1.00 95.06 114 VAL A N 1
ATOM 911 C CA . VAL A 1 114 ? -7.796 -2.961 -6.337 1.00 95.06 114 VAL A CA 1
ATOM 912 C C . VAL A 1 114 ? -8.130 -3.386 -7.773 1.00 95.06 114 VAL A C 1
ATOM 914 O O . VAL A 1 114 ? -8.043 -4.562 -8.103 1.00 95.06 114 VAL A O 1
ATOM 917 N N . ASP A 1 115 ? -8.499 -2.435 -8.630 1.00 93.69 115 ASP A N 1
ATOM 918 C CA . ASP A 1 115 ? -8.826 -2.650 -10.039 1.00 93.69 115 ASP A CA 1
ATOM 919 C C . ASP A 1 115 ? -7.679 -2.306 -11.006 1.00 93.69 115 ASP A C 1
ATOM 921 O O . ASP A 1 115 ? -7.897 -2.309 -12.217 1.00 93.69 115 ASP A O 1
ATOM 925 N N . SER A 1 116 ? -6.481 -1.990 -10.499 1.00 95.56 116 SER A N 1
ATOM 926 C CA . SER A 1 116 ? -5.314 -1.731 -11.347 1.00 95.56 116 SER A CA 1
ATOM 927 C C . SER A 1 116 ? -4.916 -2.982 -12.126 1.00 95.56 116 SER A C 1
ATOM 929 O O . SER A 1 116 ? -4.841 -4.074 -11.566 1.00 95.56 116 SER A O 1
ATOM 931 N N . ASP A 1 117 ? -4.619 -2.803 -13.411 1.00 94.75 117 ASP A N 1
ATOM 932 C CA . ASP A 1 117 ? -4.117 -3.858 -14.284 1.00 94.75 117 ASP A CA 1
ATOM 933 C C . ASP A 1 117 ? -2.600 -3.753 -14.508 1.00 94.75 117 ASP A C 1
ATOM 935 O O . ASP A 1 117 ? -1.935 -2.777 -14.139 1.00 94.75 117 ASP A O 1
ATOM 939 N N . ASP A 1 118 ? -2.045 -4.791 -15.133 1.00 95.19 118 ASP A N 1
ATOM 940 C CA . ASP A 1 118 ? -0.625 -4.849 -15.462 1.00 95.19 118 ASP A CA 1
ATOM 941 C C . ASP A 1 118 ? -0.196 -3.685 -16.373 1.00 95.19 118 ASP A C 1
ATOM 943 O O . ASP A 1 118 ? 0.909 -3.172 -16.214 1.00 95.19 118 ASP A O 1
ATOM 947 N N . GLU A 1 119 ? -1.044 -3.220 -17.299 1.00 95.62 119 GLU A N 1
ATOM 948 C CA . GLU A 1 119 ? -0.699 -2.122 -18.217 1.00 95.62 119 GLU A CA 1
ATOM 949 C C . GLU A 1 119 ? -0.503 -0.795 -17.473 1.00 95.62 119 GLU A C 1
ATOM 951 O O . GLU A 1 119 ? 0.443 -0.050 -17.755 1.00 95.62 119 GLU A O 1
ATOM 956 N N . GLU A 1 120 ? -1.367 -0.502 -16.503 1.00 95.94 120 GLU A N 1
ATOM 957 C CA . GLU A 1 120 ? -1.251 0.652 -15.617 1.00 95.94 120 GLU A CA 1
ATOM 958 C C . GLU A 1 120 ? 0.051 0.608 -14.801 1.00 95.94 120 GLU A C 1
ATOM 960 O O . GLU A 1 120 ? 0.780 1.607 -14.747 1.00 95.94 120 GLU A O 1
ATOM 965 N N . ILE A 1 121 ? 0.394 -0.554 -14.241 1.00 95.81 121 ILE A N 1
ATOM 966 C CA . ILE A 1 121 ? 1.641 -0.755 -13.490 1.00 95.81 121 ILE A CA 1
ATOM 967 C C . ILE A 1 121 ? 2.861 -0.593 -14.408 1.00 95.81 121 ILE A C 1
ATOM 969 O O . ILE A 1 121 ? 3.804 0.128 -14.070 1.00 95.81 121 ILE A O 1
ATOM 973 N N . MET A 1 122 ? 2.849 -1.218 -15.589 1.00 94.38 122 MET A N 1
ATOM 974 C CA . MET A 1 122 ? 3.941 -1.130 -16.562 1.00 94.38 122 MET A CA 1
ATOM 975 C C . MET A 1 122 ? 4.170 0.308 -17.028 1.00 94.38 122 MET A C 1
ATOM 977 O O . MET A 1 122 ? 5.318 0.746 -17.131 1.00 94.38 122 MET A O 1
ATOM 981 N N . ARG A 1 123 ? 3.095 1.063 -17.289 1.00 94.19 123 ARG A N 1
ATOM 982 C CA . ARG A 1 123 ? 3.177 2.477 -17.678 1.00 94.19 123 ARG A CA 1
ATOM 983 C C . ARG A 1 123 ? 3.900 3.297 -16.613 1.0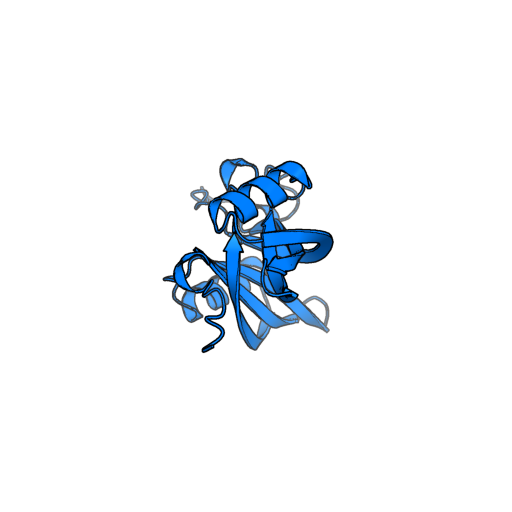0 94.19 123 ARG A C 1
ATOM 985 O O . ARG A 1 123 ? 4.834 4.018 -16.951 1.00 94.19 123 ARG A O 1
ATOM 992 N N . ALA A 1 124 ? 3.535 3.126 -15.346 1.00 92.88 124 ALA A N 1
ATOM 993 C CA . ALA A 1 124 ? 4.172 3.841 -14.245 1.00 92.88 124 ALA A CA 1
ATOM 994 C C . ALA A 1 124 ? 5.671 3.527 -14.113 1.00 92.88 124 ALA A C 1
ATOM 996 O O . ALA A 1 124 ? 6.480 4.429 -13.900 1.00 92.88 124 ALA A O 1
ATOM 997 N N . ILE A 1 125 ? 6.068 2.262 -14.278 1.00 92.25 125 ILE A N 1
ATOM 998 C CA . ILE A 1 125 ? 7.488 1.877 -14.258 1.00 92.25 125 ILE A CA 1
ATOM 999 C C . ILE A 1 125 ? 8.251 2.483 -15.442 1.00 92.25 125 ILE A C 1
ATOM 1001 O O . ILE A 1 125 ? 9.349 3.009 -15.257 1.00 92.25 125 ILE A O 1
ATOM 1005 N N . ASN A 1 126 ? 7.663 2.476 -16.639 1.00 90.00 126 ASN A N 1
ATOM 1006 C CA . ASN A 1 126 ? 8.277 3.071 -17.829 1.00 90.00 126 ASN A CA 1
ATOM 1007 C C . ASN A 1 126 ? 8.433 4.598 -17.714 1.00 90.00 126 ASN A C 1
ATOM 1009 O O . ASN A 1 126 ? 9.398 5.156 -18.232 1.00 90.00 126 ASN A O 1
ATOM 1013 N N . GLU A 1 127 ? 7.525 5.278 -17.009 1.00 89.25 127 GLU A N 1
ATOM 1014 C CA . GLU A 1 127 ? 7.654 6.705 -16.680 1.00 89.25 127 GLU A CA 1
ATOM 1015 C C . GLU A 1 127 ? 8.811 6.979 -15.704 1.00 89.25 127 GLU A C 1
ATOM 1017 O O . GLU A 1 127 ? 9.420 8.050 -15.752 1.00 89.25 127 GLU A O 1
ATOM 1022 N N . MET A 1 128 ? 9.162 6.015 -14.845 1.00 85.19 128 MET A N 1
ATOM 1023 C CA . MET A 1 128 ? 10.335 6.121 -13.971 1.00 85.19 128 MET A CA 1
ATOM 1024 C C . MET A 1 128 ? 11.646 5.900 -14.730 1.00 85.19 128 MET A C 1
ATOM 1026 O O . MET A 1 128 ? 12.637 6.579 -14.447 1.00 85.19 128 MET A O 1
ATOM 1030 N N . SER A 1 129 ? 11.691 4.920 -15.636 1.00 83.50 129 SER A N 1
ATOM 1031 C CA . SER A 1 129 ? 12.889 4.595 -16.412 1.00 83.50 129 SER A CA 1
ATOM 1032 C C . SER A 1 129 ? 12.563 3.779 -17.663 1.00 83.50 129 SER A C 1
ATOM 1034 O O . SER A 1 129 ? 11.957 2.715 -17.582 1.00 83.50 129 SER A O 1
ATOM 1036 N N . ASP A 1 130 ? 13.086 4.220 -18.806 1.00 82.12 130 ASP A N 1
ATOM 1037 C CA . ASP A 1 130 ? 13.066 3.505 -20.090 1.00 82.12 130 ASP A CA 1
ATOM 1038 C C . ASP A 1 130 ? 14.199 2.463 -20.219 1.00 82.12 130 ASP A C 1
ATOM 1040 O O . ASP A 1 130 ? 14.391 1.834 -21.264 1.00 82.12 130 ASP A O 1
ATOM 1044 N N . GLU A 1 131 ? 15.004 2.295 -19.169 1.00 86.69 131 GLU A N 1
ATOM 1045 C CA . GLU A 1 131 ? 16.121 1.351 -19.139 1.00 86.69 131 GLU A CA 1
ATOM 1046 C C . GLU A 1 131 ? 15.745 -0.008 -18.550 1.00 86.69 131 GLU A C 1
ATOM 1048 O O . GLU A 1 131 ? 16.557 -0.935 -18.608 1.00 86.69 131 GLU A O 1
ATOM 1053 N N . LEU A 1 132 ? 14.532 -0.132 -18.009 1.00 90.31 132 LEU A N 1
ATOM 1054 C CA . LEU A 1 132 ? 14.029 -1.347 -17.390 1.00 90.31 132 LEU A CA 1
ATOM 1055 C C . LEU A 1 132 ? 13.230 -2.199 -18.373 1.00 90.31 132 LEU A C 1
ATOM 1057 O O . LEU A 1 132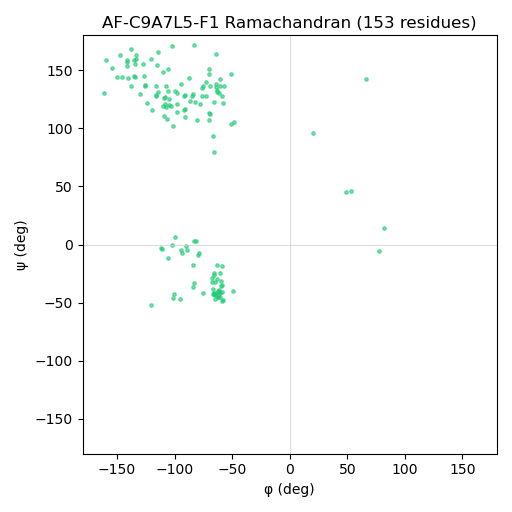 ? 12.406 -1.713 -19.139 1.00 90.31 132 LEU A O 1
ATOM 1061 N N . SER A 1 133 ? 13.453 -3.505 -18.305 1.00 93.00 133 SER A N 1
ATOM 1062 C CA . SER A 1 133 ? 12.579 -4.520 -18.884 1.00 93.00 133 SER A CA 1
ATOM 1063 C C . SER A 1 133 ? 11.852 -5.236 -17.754 1.00 93.00 133 SER A C 1
ATOM 1065 O O . SER A 1 133 ? 12.496 -5.812 -16.875 1.00 93.00 133 SER A O 1
ATOM 1067 N N . ILE A 1 134 ? 10.522 -5.191 -17.771 1.00 94.50 134 ILE A N 1
ATOM 1068 C CA . ILE A 1 134 ? 9.678 -5.870 -16.784 1.00 94.50 134 ILE A CA 1
ATOM 1069 C C . ILE A 1 134 ? 9.649 -7.362 -17.114 1.00 94.50 134 ILE A C 1
ATOM 1071 O O . ILE A 1 134 ? 9.387 -7.753 -18.251 1.00 94.50 134 ILE A O 1
ATOM 1075 N N . ILE A 1 135 ? 9.954 -8.183 -16.117 1.00 95.44 135 ILE A N 1
ATOM 1076 C CA . ILE A 1 135 ? 9.983 -9.644 -16.210 1.00 95.44 135 ILE A CA 1
ATOM 1077 C C . ILE A 1 135 ? 8.650 -10.211 -15.735 1.00 95.44 135 ILE A C 1
ATOM 1079 O O . ILE A 1 135 ? 8.087 -11.089 -16.387 1.00 95.44 135 ILE A O 1
ATOM 1083 N N . ASN A 1 136 ? 8.173 -9.728 -14.587 1.00 96.44 136 ASN A N 1
ATOM 1084 C CA . ASN A 1 136 ? 6.986 -10.253 -13.936 1.00 96.44 136 ASN A CA 1
ATOM 1085 C C . ASN A 1 136 ? 6.320 -9.194 -13.050 1.00 96.44 136 ASN A C 1
ATOM 1087 O O . ASN A 1 136 ? 6.993 -8.308 -12.513 1.00 96.44 136 ASN A O 1
ATOM 1091 N N . ILE A 1 137 ? 5.008 -9.325 -12.877 1.00 96.81 137 ILE A N 1
ATOM 1092 C CA . ILE A 1 137 ? 4.189 -8.532 -11.960 1.00 96.81 137 ILE A CA 1
ATOM 1093 C C . ILE A 1 137 ? 3.358 -9.518 -11.154 1.00 96.81 137 ILE A C 1
ATOM 1095 O O . ILE A 1 137 ? 2.721 -10.408 -11.714 1.00 96.81 137 ILE A O 1
ATOM 1099 N N . TYR A 1 138 ? 3.375 -9.384 -9.834 1.00 95.56 138 TYR A N 1
ATOM 1100 C CA . TYR A 1 138 ? 2.501 -10.183 -8.988 1.00 95.56 138 TYR A CA 1
ATOM 1101 C C . TYR A 1 138 ? 2.036 -9.409 -7.764 1.00 95.56 138 TYR A C 1
ATOM 1103 O O . TYR A 1 138 ? 2.772 -8.611 -7.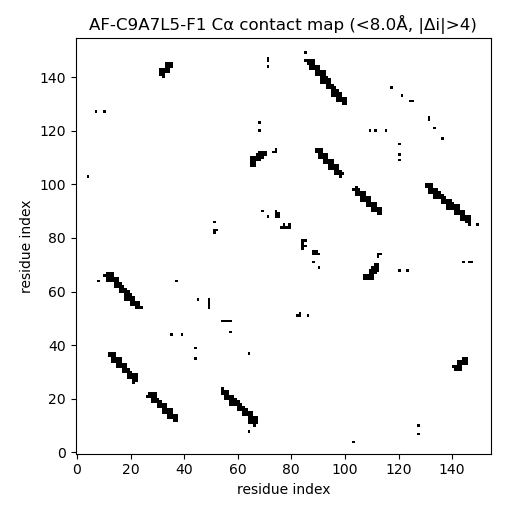173 1.00 95.56 138 TYR A O 1
ATOM 1111 N N . GLU A 1 139 ? 0.791 -9.677 -7.379 1.00 95.81 139 GLU A N 1
ATOM 1112 C CA . GLU A 1 139 ? 0.217 -9.215 -6.124 1.00 95.81 139 GLU A CA 1
ATOM 1113 C C . GLU A 1 139 ? 1.024 -9.764 -4.946 1.00 95.81 139 GLU A C 1
ATOM 1115 O O . GLU A 1 139 ? 1.422 -10.931 -4.910 1.00 95.81 139 GLU A O 1
ATOM 1120 N N . TYR A 1 140 ? 1.281 -8.905 -3.968 1.00 93.19 140 TYR A N 1
ATOM 1121 C CA . TYR A 1 140 ? 2.128 -9.222 -2.828 1.00 93.19 140 TYR A CA 1
ATOM 1122 C C . TYR A 1 140 ? 1.393 -9.096 -1.497 1.00 93.19 140 TYR A C 1
ATOM 1124 O O . TYR A 1 140 ? 1.458 -10.013 -0.676 1.00 93.19 140 TYR A O 1
ATOM 1132 N N . LYS A 1 141 ? 0.737 -7.960 -1.240 1.00 93.88 141 LYS A N 1
ATOM 1133 C CA . LYS A 1 141 ? 0.067 -7.699 0.041 1.00 93.88 141 LYS A CA 1
ATOM 1134 C C . LYS A 1 141 ? -1.140 -6.786 -0.122 1.00 93.88 141 LYS A C 1
ATOM 1136 O O . LYS A 1 141 ? -1.057 -5.789 -0.834 1.00 93.88 141 LYS A O 1
ATOM 1141 N N . ASP A 1 142 ? -2.165 -7.053 0.681 1.00 96.00 142 ASP A N 1
ATOM 1142 C CA . ASP A 1 142 ? -3.240 -6.100 0.939 1.00 96.00 142 ASP A CA 1
ATOM 1143 C C . ASP A 1 142 ? -2.712 -4.922 1.765 1.00 96.00 142 ASP A C 1
ATOM 1145 O O . ASP A 1 142 ? -1.964 -5.077 2.752 1.00 96.00 142 ASP A O 1
ATOM 1149 N N . CYS A 1 143 ? -3.121 -3.733 1.351 1.00 97.50 143 CYS A N 1
ATOM 1150 C CA . CYS A 1 143 ? -2.692 -2.464 1.894 1.00 97.50 143 CYS A CA 1
ATOM 1151 C C . CYS A 1 143 ? -3.899 -1.549 2.120 1.00 97.50 143 CYS A C 1
ATOM 1153 O O . CYS A 1 143 ? -4.930 -1.662 1.465 1.00 97.50 143 CYS A O 1
ATOM 1155 N N . TRP A 1 144 ? -3.743 -0.609 3.046 1.00 97.00 144 TRP A N 1
ATOM 1156 C CA . TRP A 1 144 ? -4.735 0.417 3.329 1.00 97.00 144 TRP A CA 1
ATOM 1157 C C . TRP A 1 144 ? -4.185 1.791 3.008 1.00 97.00 144 TRP A C 1
ATOM 1159 O O . TRP A 1 144 ? -3.117 2.167 3.492 1.00 97.00 144 TRP A O 1
ATOM 1169 N N . LEU A 1 145 ? -4.937 2.549 2.219 1.00 95.94 145 LEU A N 1
ATOM 1170 C CA . LEU A 1 145 ? -4.661 3.947 1.921 1.00 95.94 145 LEU A CA 1
ATOM 1171 C C . LEU A 1 145 ? -5.654 4.821 2.685 1.00 95.94 145 LEU A C 1
ATOM 1173 O O . LEU A 1 145 ? -6.859 4.558 2.674 1.00 95.94 145 LEU A O 1
ATOM 1177 N N . LYS A 1 146 ? -5.155 5.857 3.367 1.00 92.50 146 LYS A N 1
ATOM 1178 C CA . LYS A 1 146 ? -6.026 6.806 4.072 1.00 92.50 146 LYS A CA 1
ATOM 1179 C C . LYS A 1 146 ? -6.944 7.493 3.054 1.00 92.50 146 LYS A C 1
ATOM 1181 O O . LYS A 1 146 ? -6.459 8.025 2.048 1.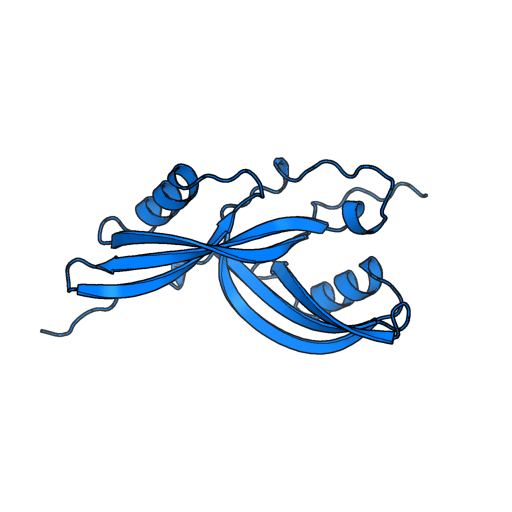00 92.50 146 LYS A O 1
ATOM 1186 N N . ARG A 1 147 ? -8.250 7.516 3.328 1.00 89.50 147 ARG A N 1
ATOM 1187 C CA . ARG A 1 147 ? -9.214 8.307 2.547 1.00 89.50 147 ARG A CA 1
ATOM 1188 C C . ARG A 1 147 ? -9.003 9.795 2.809 1.00 89.50 147 ARG A C 1
ATOM 1190 O O . ARG A 1 147 ? -8.635 10.185 3.915 1.00 89.50 147 ARG A O 1
ATOM 1197 N N . GLU A 1 148 ? -9.238 10.632 1.802 1.00 79.00 148 GLU A N 1
ATOM 1198 C CA . GLU A 1 148 ? -9.332 12.076 2.043 1.00 79.00 148 GLU A CA 1
ATOM 1199 C C . GLU A 1 148 ? -10.426 12.329 3.078 1.00 79.00 148 GLU A C 1
ATOM 1201 O O . GLU A 1 148 ? -11.466 11.668 3.028 1.00 79.00 148 GLU A O 1
ATOM 1206 N N . ASP A 1 149 ? -10.149 13.219 4.039 1.00 58.66 149 ASP A N 1
ATOM 1207 C CA . ASP A 1 149 ? -10.989 13.427 5.215 1.00 58.66 149 ASP A CA 1
ATOM 1208 C C . ASP A 1 149 ? -12.448 13.636 4.787 1.00 58.66 149 ASP A C 1
ATOM 1210 O O . ASP A 1 149 ? -12.860 14.706 4.334 1.00 58.66 149 ASP A O 1
ATOM 1214 N N . ILE A 1 150 ? -13.260 12.594 4.960 1.00 53.34 150 ILE A N 1
ATOM 1215 C CA . ILE A 1 150 ? -14.699 12.759 4.997 1.00 53.34 150 ILE A CA 1
ATOM 1216 C C . ILE A 1 150 ? -14.915 13.502 6.303 1.00 53.34 150 ILE A C 1
ATOM 1218 O O . ILE A 1 150 ? -14.646 12.953 7.371 1.00 53.34 150 ILE A O 1
ATOM 1222 N N . ILE A 1 151 ? -15.358 14.760 6.224 1.00 44.03 151 ILE A N 1
ATOM 1223 C CA . ILE A 1 151 ? -15.927 15.451 7.378 1.00 44.03 151 ILE A CA 1
ATOM 1224 C C . ILE A 1 151 ? -16.935 14.468 7.966 1.00 44.03 151 ILE A C 1
ATOM 1226 O O . ILE A 1 151 ? -17.989 14.236 7.372 1.00 44.03 151 ILE A O 1
ATOM 1230 N N . LEU A 1 152 ? -16.575 13.846 9.092 1.00 46.47 152 LEU A N 1
ATOM 1231 C CA . LEU A 1 152 ? -17.451 13.001 9.884 1.00 46.47 152 LEU A CA 1
ATOM 1232 C C . LEU A 1 152 ? -18.524 13.940 10.432 1.00 46.47 152 LEU A C 1
ATOM 1234 O O . LEU A 1 152 ? -18.438 14.433 11.555 1.00 46.47 152 LEU A O 1
ATOM 1238 N N . GLN A 1 153 ? -19.510 14.272 9.600 1.00 36.41 153 GLN A N 1
ATOM 1239 C CA . GLN A 1 153 ? -20.741 14.876 10.063 1.00 36.41 153 GLN A CA 1
ATOM 1240 C C . GLN A 1 153 ? -21.424 13.799 10.895 1.00 36.41 153 GLN A C 1
ATOM 1242 O O . GLN A 1 153 ? -22.051 12.906 10.340 1.00 36.41 153 GLN A O 1
ATOM 1247 N N . ALA A 1 154 ? -21.155 13.864 12.201 1.00 38.81 154 ALA A N 1
ATOM 1248 C CA . ALA A 1 154 ? -21.848 13.218 13.306 1.00 38.81 154 ALA A CA 1
ATOM 1249 C C . ALA A 1 154 ? -22.707 12.007 12.902 1.00 38.81 154 ALA A C 1
ATOM 1251 O O . ALA A 1 154 ? -23.871 12.162 12.526 1.00 38.81 154 ALA A O 1
ATOM 1252 N N . LEU A 1 155 ? -22.122 10.811 13.028 1.00 38.66 155 LEU A N 1
ATOM 1253 C CA . LEU A 1 155 ? -22.912 9.645 13.428 1.00 38.66 155 LEU A CA 1
ATOM 1254 C C . LEU A 1 155 ? -23.484 9.893 14.828 1.00 38.66 155 LEU A C 1
ATOM 1256 O O . LEU A 1 155 ? -22.711 10.383 15.686 1.00 38.66 155 LEU A O 1
#

Foldseek 3Di:
DPPDDDDCPVQQFWKWKWWWKAAPVVRDIDIAIEIGGPPDDPVVVVVLVCVQRDRIGTDDMDMDGAAEPADLVPFDQQPVPGSNSLFWGKKWWKWWWKAFPVRDIDTHIYIYHPPDDPVSVVVSVVVSDVRIDTDDMDTDDIHIYTHDDPPCPDD

Solvent-accessible surface area (backbone atoms only — not comparable to full-atom values): 9090 Å² total; per-residue (Å²): 130,86,83,77,74,88,76,61,76,86,66,38,66,23,28,40,35,42,38,33,28,37,33,66,88,77,72,43,79,49,76,50,34,37,47,41,58,71,84,56,58,67,65,62,52,52,50,51,50,39,64,58,71,50,65,55,46,82,75,51,72,48,76,46,78,23,33,64,74,49,52,75,89,72,38,75,78,58,83,80,81,50,77,50,44,70,49,35,27,69,26,32,30,30,40,35,37,31,32,36,88,86,70,52,76,44,81,42,50,39,30,30,40,78,84,59,50,70,67,62,55,50,50,56,50,46,74,73,38,85,57,56,45,80,77,47,77,43,86,71,44,76,29,34,34,67,48,76,84,66,81,78,75,74,130

Secondary structure (DSSP, 8-state):
-------GGGT--EEEEEEEEEETTTTEEEEEEEEEETTS-HHHHHHHHHHHH-SEEEEEEEEEEEEE---GGGSPPP-SS-GGGGTEEEEEEEEEEEEETT--EEEEEEEEETT--HHHHHHHHHHH-TTEEEEEEEEEEEEEEEPP-------

Sequence (155 aa):
MLQTRINFSGQKNATMLTVRFFSNKTNTILERNLIVDQEDDRQSVLDYLAESLGEINILQYSSKNVLCIAERSRLEKAGGTHRLEHFWGDVISYIVECVDKSGIHYDLHVIGNVDSDDEEIMRAINEMSDELSIINIYEYKDCWLKREDIILQAL

Nearest PDB structures (foldseek):
  8eth-assembly1_S  TM=3.132E-01  e=8.415E-02  Schizosaccharomyces pombe
  6uz7-assembly1_AS  TM=2.547E-01  e=2.065E-01  Kluyveromyces lactis
  1xq4-assembly1_A  TM=3.650E-01  e=6.706E-01  Bordetella pertussis

Radius of gyration: 17.45 Å; Cα contacts (8 Å, |Δi|>4): 275; chains: 1; bounding box: 56×27×42 Å